Protein AF-A0A1F8RV73-F1 (afdb_monomer)

Mean predicted aligned error: 14.75 Å

Solvent-accessible surface area (backbone atoms only — not comparable to full-atom values): 8292 Å² total; per-residue (Å²): 131,61,46,60,64,42,66,73,45,58,48,52,57,49,52,52,54,54,36,69,78,40,73,83,36,44,81,44,40,36,40,30,32,76,89,71,52,70,41,50,43,74,47,79,74,45,77,50,97,65,34,35,31,32,34,26,39,74,42,77,49,71,64,79,48,72,44,78,49,76,44,49,37,79,44,49,72,45,78,46,81,45,74,39,53,66,65,76,47,53,75,92,72,63,82,78,71,76,76,72,88,76,86,85,84,78,87,77,88,84,91,82,89,80,91,79,84,90,85,79,91,82,78,90,80,82,91,133

Sequence (128 aa):
MFRADFYRTVLPDRVERACAARASRIPVVGFHLADGVTLDVCHIVHLADTWLAVATYRDSATCEEMDFAFMSYESVVRITLSLQDPKARRLGFNPAASRKSTDSFSAGDALVGHSLPGSNAGGEGKVD

Structure (mmCIF, N/CA/C/O backbone):
data_AF-A0A1F8RV73-F1
#
_entry.id   AF-A0A1F8RV73-F1
#
loop_
_atom_site.group_PDB
_atom_site.id
_atom_site.type_symbol
_atom_site.label_atom_id
_atom_site.label_alt_id
_atom_site.label_comp_id
_atom_site.label_asym_id
_atom_site.label_entity_id
_atom_site.label_seq_id
_atom_site.pdbx_PDB_ins_code
_atom_site.Cartn_x
_atom_site.Cartn_y
_atom_site.Cartn_z
_atom_site.occupancy
_atom_site.B_iso_or_equiv
_atom_site.auth_seq_id
_atom_site.auth_comp_id
_atom_site.auth_asym_id
_atom_site.auth_atom_id
_atom_site.pdbx_PDB_model_num
ATOM 1 N N . MET A 1 1 ? -14.363 -1.647 2.608 1.00 76.06 1 MET A N 1
ATOM 2 C CA . MET A 1 1 ? -13.418 -1.129 3.618 1.00 76.06 1 MET A CA 1
ATOM 3 C C . MET A 1 1 ? -12.213 -2.056 3.675 1.00 76.06 1 MET A C 1
ATOM 5 O O . MET A 1 1 ? -12.421 -3.266 3.651 1.00 76.06 1 MET A O 1
ATOM 9 N N . PHE A 1 2 ? -10.984 -1.534 3.681 1.00 89.25 2 PHE A N 1
ATOM 10 C CA . PHE A 1 2 ? -9.763 -2.350 3.648 1.00 89.25 2 PHE A CA 1
ATOM 11 C C . PHE A 1 2 ? -9.444 -2.896 5.045 1.00 89.25 2 PHE A C 1
ATOM 13 O O . PHE A 1 2 ? -8.761 -2.241 5.817 1.00 89.25 2 PHE A O 1
ATOM 20 N N . ARG A 1 3 ? -9.977 -4.069 5.401 1.00 92.75 3 ARG A N 1
ATOM 21 C CA . ARG A 1 3 ? -9.702 -4.740 6.690 1.00 92.75 3 ARG A CA 1
ATOM 22 C C . ARG A 1 3 ? -8.594 -5.788 6.548 1.00 92.75 3 ARG A C 1
ATOM 24 O O . ARG A 1 3 ? -8.170 -6.066 5.430 1.00 92.75 3 ARG A O 1
ATOM 31 N N . ALA A 1 4 ? -8.168 -6.400 7.655 1.00 92.19 4 ALA A N 1
ATOM 32 C CA . ALA A 1 4 ? -7.098 -7.406 7.696 1.00 92.19 4 ALA A CA 1
ATOM 33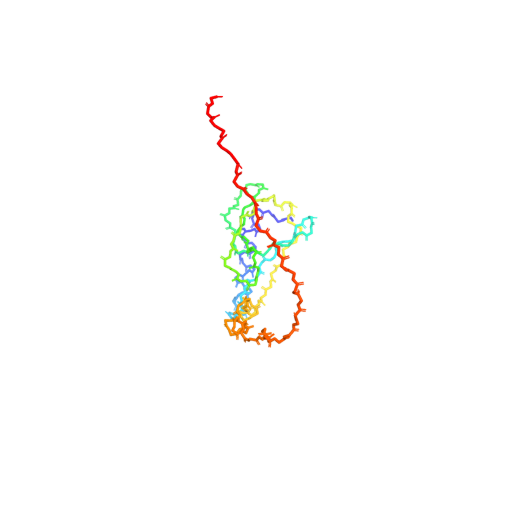 C C . ALA A 1 4 ? -7.172 -8.442 6.555 1.00 92.19 4 ALA A C 1
ATOM 35 O O . ALA A 1 4 ? -6.181 -8.657 5.861 1.00 92.19 4 ALA A O 1
ATOM 36 N N . ASP A 1 5 ? -8.350 -9.015 6.291 1.00 94.38 5 ASP A N 1
ATOM 37 C CA . ASP A 1 5 ? -8.523 -10.034 5.246 1.00 94.38 5 ASP A CA 1
ATOM 38 C C . ASP A 1 5 ? -8.204 -9.521 3.840 1.00 94.38 5 ASP A C 1
ATOM 40 O O . ASP A 1 5 ? -7.633 -10.254 3.034 1.00 94.38 5 ASP A O 1
ATOM 44 N N . PHE A 1 6 ? -8.501 -8.252 3.545 1.00 94.50 6 PHE A N 1
ATOM 45 C CA . PHE A 1 6 ? -8.135 -7.642 2.268 1.00 94.50 6 PHE A CA 1
ATOM 46 C C . PHE A 1 6 ? -6.614 -7.652 2.074 1.00 94.50 6 PHE A C 1
ATOM 48 O O . PHE A 1 6 ? -6.134 -8.008 1.001 1.00 94.50 6 PHE A O 1
ATOM 55 N N . TYR A 1 7 ? -5.857 -7.304 3.116 1.00 94.25 7 TYR A N 1
ATOM 56 C CA . TYR A 1 7 ? -4.394 -7.285 3.072 1.00 94.25 7 TYR A CA 1
ATOM 57 C C . TYR A 1 7 ? -3.773 -8.684 3.091 1.00 94.25 7 TYR A C 1
ATOM 59 O O . TYR A 1 7 ? -2.681 -8.859 2.561 1.00 94.25 7 TYR A O 1
ATOM 67 N N . ARG A 1 8 ? -4.457 -9.678 3.673 1.00 93.38 8 ARG A N 1
ATOM 68 C CA . ARG A 1 8 ? -3.998 -11.078 3.703 1.00 93.38 8 ARG A CA 1
ATOM 69 C C . ARG A 1 8 ? -4.271 -11.837 2.410 1.00 93.38 8 ARG A C 1
ATOM 71 O O . ARG A 1 8 ? -3.544 -12.774 2.113 1.00 93.38 8 ARG A O 1
ATOM 78 N N . THR A 1 9 ? -5.323 -11.472 1.682 1.00 93.56 9 THR A N 1
ATOM 79 C CA . THR A 1 9 ? -5.819 -12.273 0.550 1.00 93.56 9 THR A CA 1
ATOM 80 C C . THR A 1 9 ? -5.877 -11.452 -0.733 1.00 93.56 9 THR A C 1
ATOM 82 O O . THR A 1 9 ? -5.092 -11.644 -1.655 1.00 93.56 9 THR A O 1
ATOM 85 N N . VAL A 1 10 ? -6.763 -10.458 -0.780 1.00 95.06 10 VAL A N 1
ATOM 86 C CA . VAL A 1 10 ? -7.092 -9.732 -2.008 1.00 95.06 10 VAL A CA 1
ATOM 87 C C . VAL A 1 10 ? -5.902 -8.946 -2.557 1.00 95.06 10 VAL A C 1
ATOM 89 O O . VAL A 1 10 ? -5.670 -8.969 -3.767 1.00 95.06 10 VAL A O 1
ATOM 92 N N . LEU A 1 11 ? -5.171 -8.223 -1.705 1.00 92.62 11 LEU A N 1
ATOM 93 C CA . LEU A 1 11 ? -4.047 -7.397 -2.141 1.00 92.62 11 LEU A CA 1
ATOM 94 C C . LEU A 1 11 ? -2.870 -8.246 -2.659 1.00 92.62 11 LEU A C 1
ATOM 96 O O . LEU A 1 11 ? -2.472 -7.992 -3.799 1.00 92.62 11 LEU A O 1
ATOM 100 N N . PRO A 1 12 ? -2.359 -9.260 -1.927 1.00 92.81 12 PRO A N 1
ATOM 101 C CA . PRO A 1 12 ? -1.331 -10.169 -2.438 1.00 92.81 12 PRO A CA 1
ATOM 102 C C . PRO A 1 12 ? -1.715 -10.798 -3.779 1.00 92.81 12 PRO A C 1
ATOM 104 O O . PRO A 1 12 ? -0.993 -10.617 -4.757 1.00 92.81 12 PRO A O 1
ATOM 107 N N . ASP A 1 13 ? -2.916 -11.377 -3.888 1.00 94.00 13 ASP A N 1
ATOM 108 C CA . ASP A 1 13 ? -3.394 -11.988 -5.133 1.00 94.00 13 ASP A CA 1
ATOM 109 C C . ASP A 1 13 ? -3.411 -10.998 -6.311 1.00 94.00 13 ASP A C 1
ATOM 111 O O . ASP A 1 13 ? -3.220 -11.352 -7.479 1.00 94.00 13 ASP A O 1
ATOM 115 N N . ARG A 1 14 ? -3.751 -9.728 -6.054 1.00 92.75 14 ARG A N 1
ATOM 116 C CA . ARG A 1 14 ? -3.759 -8.681 -7.088 1.00 92.75 14 ARG A CA 1
ATOM 117 C C 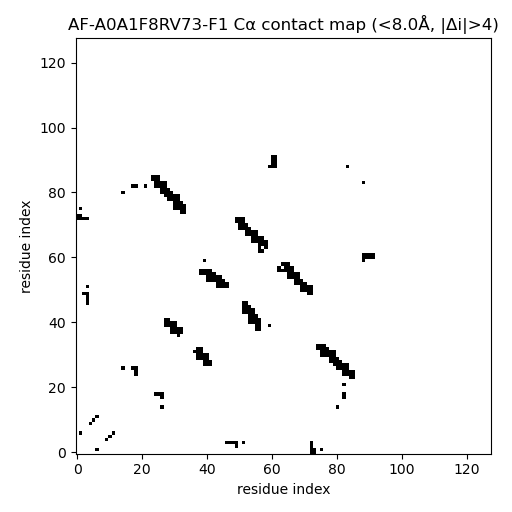. ARG A 1 14 ? -2.345 -8.290 -7.497 1.00 92.75 14 ARG A C 1
ATOM 119 O O . ARG A 1 14 ? -2.119 -8.138 -8.698 1.00 92.75 14 ARG A O 1
ATOM 126 N N . VAL A 1 15 ? -1.430 -8.151 -6.540 1.00 91.38 15 VAL A N 1
ATOM 127 C CA . VAL A 1 15 ? -0.014 -7.868 -6.803 1.00 91.38 15 VAL A CA 1
ATOM 128 C C . VAL A 1 15 ? 0.604 -9.005 -7.612 1.00 91.38 15 VAL A C 1
ATOM 130 O O . VAL A 1 15 ? 1.166 -8.748 -8.672 1.00 91.38 15 VAL A O 1
ATOM 133 N N . GLU A 1 16 ? 0.416 -10.256 -7.194 1.00 92.25 16 GLU A N 1
ATOM 134 C CA . GLU A 1 16 ? 0.944 -11.437 -7.883 1.00 92.25 16 GLU A CA 1
ATOM 135 C C . GLU A 1 16 ? 0.459 -11.526 -9.330 1.00 92.25 16 GLU A C 1
ATOM 137 O O . GLU A 1 16 ? 1.268 -11.642 -10.251 1.00 92.25 16 GLU A O 1
ATOM 142 N N . ARG A 1 17 ? -0.853 -11.379 -9.565 1.00 92.56 17 ARG A N 1
ATOM 143 C CA . ARG A 1 17 ? -1.407 -11.381 -10.929 1.00 92.56 17 ARG A CA 1
ATOM 144 C C . ARG A 1 17 ? -0.858 -10.241 -11.789 1.00 92.56 17 ARG A C 1
ATOM 146 O O . ARG A 1 17 ? -0.601 -10.446 -12.974 1.00 92.56 17 ARG A O 1
ATOM 153 N N . ALA A 1 18 ? -0.681 -9.049 -11.220 1.00 88.94 18 ALA A N 1
ATOM 154 C CA . ALA A 1 18 ? -0.128 -7.908 -11.947 1.00 88.94 18 ALA A CA 1
ATOM 155 C C . ALA A 1 18 ? 1.347 -8.132 -12.320 1.00 88.94 18 ALA A C 1
ATOM 157 O O . ALA A 1 18 ? 1.739 -7.866 -13.458 1.00 88.94 18 ALA A O 1
ATOM 158 N N . CYS A 1 19 ? 2.139 -8.672 -11.392 1.00 88.00 19 CYS A N 1
ATOM 159 C CA . CYS A 1 19 ? 3.535 -9.031 -11.622 1.00 88.00 19 CYS A CA 1
ATOM 160 C C . CYS A 1 19 ? 3.666 -10.148 -12.664 1.00 88.00 19 CYS A C 1
ATOM 162 O O . CYS A 1 19 ? 4.477 -10.030 -13.580 1.00 88.00 19 CYS A O 1
ATOM 164 N N . ALA A 1 20 ? 2.826 -11.185 -12.597 1.00 90.06 20 ALA A N 1
ATOM 165 C CA . ALA A 1 20 ? 2.820 -12.279 -13.567 1.00 90.06 20 ALA A CA 1
ATOM 166 C C . ALA A 1 20 ? 2.503 -11.794 -14.993 1.00 90.06 20 ALA A C 1
ATOM 168 O O . ALA A 1 20 ? 3.115 -12.250 -15.957 1.00 90.06 20 ALA A O 1
ATOM 169 N N . ALA A 1 21 ? 1.595 -10.824 -15.140 1.00 89.69 21 ALA A N 1
ATOM 170 C CA . ALA A 1 21 ? 1.242 -10.260 -16.442 1.00 89.69 21 ALA A CA 1
ATOM 171 C C . ALA A 1 21 ? 2.369 -9.420 -17.076 1.00 89.69 21 ALA A C 1
ATOM 173 O O . ALA A 1 21 ? 2.388 -9.237 -18.294 1.00 89.69 21 ALA A O 1
ATOM 174 N N . ARG A 1 22 ? 3.285 -8.860 -16.271 1.00 87.94 2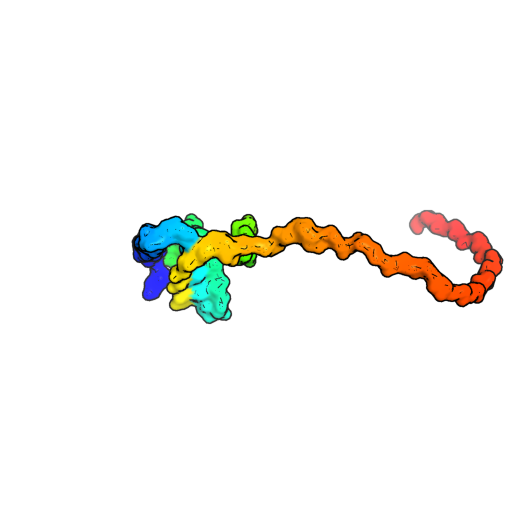2 ARG A N 1
ATOM 175 C CA . ARG A 1 22 ? 4.383 -7.991 -16.732 1.00 87.94 22 ARG A CA 1
ATOM 176 C C . ARG A 1 22 ? 5.635 -8.180 -15.872 1.00 87.94 22 ARG A C 1
ATOM 178 O O . ARG A 1 22 ? 6.042 -7.268 -15.156 1.00 87.94 22 ARG A O 1
ATOM 185 N N . ALA A 1 23 ? 6.277 -9.339 -16.009 1.00 83.19 23 ALA A N 1
ATOM 186 C CA . ALA A 1 23 ? 7.400 -9.769 -15.168 1.00 83.19 23 ALA A CA 1
ATOM 187 C C . ALA A 1 23 ? 8.619 -8.818 -15.139 1.00 83.19 23 ALA A C 1
ATOM 189 O O . ALA A 1 23 ? 9.423 -8.880 -14.217 1.00 83.19 23 ALA A O 1
ATOM 190 N N . SER A 1 24 ? 8.775 -7.930 -16.127 1.00 86.62 24 SER A N 1
ATOM 191 C CA . SER A 1 24 ? 9.873 -6.951 -16.185 1.00 86.62 24 SER A CA 1
ATOM 192 C C . SER A 1 24 ? 9.607 -5.645 -15.424 1.00 86.62 24 SER A C 1
ATOM 194 O O . SER A 1 24 ? 10.466 -4.761 -15.409 1.00 86.62 24 SER A O 1
ATOM 196 N N . ARG A 1 25 ? 8.420 -5.480 -14.828 1.00 85.62 25 ARG A N 1
ATOM 197 C CA . ARG A 1 25 ? 8.010 -4.270 -14.101 1.00 85.62 25 ARG A CA 1
ATOM 198 C C . ARG A 1 25 ? 7.974 -4.526 -12.599 1.00 85.62 25 ARG A C 1
ATOM 200 O O . ARG A 1 25 ? 7.668 -5.629 -12.162 1.00 85.62 25 ARG A O 1
ATOM 207 N N . ILE A 1 26 ? 8.231 -3.480 -11.817 1.00 85.56 26 ILE A N 1
ATOM 208 C CA . ILE A 1 26 ? 8.189 -3.547 -10.351 1.00 85.56 26 ILE A CA 1
ATOM 209 C C . ILE A 1 26 ? 6.839 -3.000 -9.872 1.00 85.56 26 ILE A C 1
ATOM 211 O O . ILE A 1 26 ? 6.467 -1.893 -10.286 1.00 85.56 26 ILE A O 1
ATOM 215 N N . PRO A 1 27 ? 6.106 -3.721 -9.008 1.00 87.9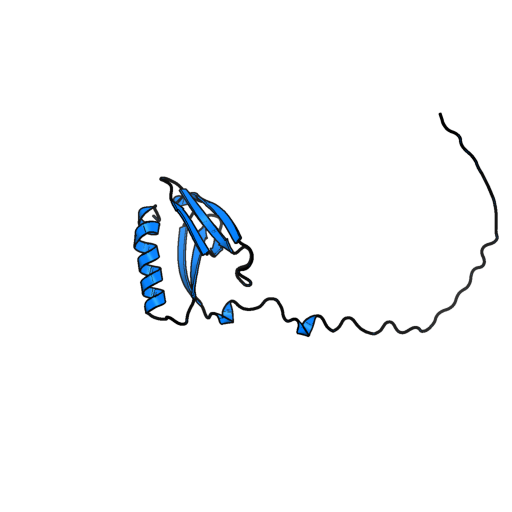4 27 PRO A N 1
ATOM 216 C CA . PRO A 1 27 ? 4.889 -3.201 -8.405 1.00 87.94 27 PRO A CA 1
ATOM 217 C C . PRO A 1 27 ? 5.200 -2.043 -7.447 1.00 87.94 27 PRO A C 1
ATOM 219 O O . PRO A 1 27 ? 6.194 -2.041 -6.722 1.00 87.94 27 PRO A O 1
ATOM 222 N N . VAL A 1 28 ? 4.339 -1.034 -7.457 1.00 90.12 28 VAL A N 1
ATOM 223 C CA . VAL A 1 28 ? 4.301 0.066 -6.489 1.00 90.12 28 VAL A CA 1
ATOM 224 C C . VAL A 1 28 ? 2.922 0.020 -5.860 1.00 90.12 28 VAL A C 1
ATOM 226 O O . VAL A 1 28 ? 1.919 0.105 -6.583 1.00 90.12 28 VAL A O 1
ATOM 229 N N . VAL A 1 29 ? 2.866 -0.107 -4.540 1.00 94.00 29 VAL A N 1
ATOM 230 C CA . VAL A 1 29 ? 1.608 -0.096 -3.799 1.00 94.00 29 VAL A CA 1
ATOM 231 C C . VAL A 1 29 ? 1.504 1.234 -3.066 1.00 94.00 29 VAL A C 1
ATOM 233 O O . VAL A 1 29 ? 2.227 1.485 -2.114 1.00 94.00 29 VAL A O 1
ATOM 236 N N . GLY A 1 30 ? 0.600 2.094 -3.523 1.00 95.12 30 GLY A N 1
ATOM 237 C CA . GLY A 1 30 ? 0.337 3.393 -2.908 1.00 95.12 30 GLY A CA 1
ATOM 238 C C . GLY A 1 30 ? -0.852 3.322 -1.960 1.00 95.12 30 GLY A C 1
ATOM 239 O O . GLY A 1 30 ? -1.948 2.954 -2.397 1.00 95.12 30 GLY A O 1
ATOM 240 N N . PHE A 1 31 ? -0.661 3.686 -0.693 1.00 95.88 31 PHE A N 1
ATOM 241 C CA . PHE A 1 31 ? -1.752 3.875 0.266 1.00 95.88 31 PHE A CA 1
ATOM 242 C C . PHE A 1 31 ? -2.079 5.355 0.362 1.00 95.88 31 PHE A C 1
ATOM 244 O O . PHE A 1 31 ? -1.227 6.156 0.721 1.00 95.88 31 PHE A O 1
ATOM 251 N N . HIS A 1 32 ? -3.317 5.705 0.039 1.00 96.19 32 HIS A N 1
ATOM 252 C CA . HIS A 1 32 ? -3.837 7.063 0.122 1.00 96.19 32 HIS A CA 1
ATOM 253 C C . HIS A 1 32 ? -4.595 7.178 1.433 1.00 96.19 32 HIS A C 1
ATOM 255 O O . HIS A 1 32 ? -5.526 6.400 1.678 1.00 96.19 32 HIS A O 1
ATOM 261 N N . LEU A 1 33 ? -4.178 8.118 2.267 1.00 94.94 33 LEU A N 1
ATOM 262 C CA . LEU A 1 33 ? -4.723 8.337 3.595 1.00 94.94 33 LEU A CA 1
ATOM 263 C C . LEU A 1 33 ? -5.776 9.451 3.591 1.00 94.94 33 LEU A C 1
ATOM 265 O O . LEU A 1 33 ? -5.843 10.270 2.673 1.00 94.94 33 LEU A O 1
ATOM 269 N N . ALA A 1 34 ? -6.625 9.470 4.619 1.00 92.19 34 ALA A N 1
ATOM 270 C CA . ALA A 1 34 ? -7.698 10.458 4.764 1.00 92.19 34 ALA A CA 1
ATOM 271 C C . ALA A 1 34 ? -7.196 11.911 4.889 1.00 92.19 34 ALA A C 1
ATOM 273 O O . ALA A 1 34 ? -7.927 12.839 4.554 1.00 92.19 34 ALA A O 1
ATOM 274 N N . ASP A 1 35 ? -5.957 12.107 5.343 1.00 91.56 35 ASP A N 1
ATOM 275 C CA . ASP A 1 35 ? -5.285 13.410 5.433 1.00 91.56 35 ASP A CA 1
ATOM 276 C C . ASP A 1 35 ? -4.682 13.882 4.093 1.00 91.56 35 ASP A C 1
ATOM 278 O O . ASP A 1 35 ? -4.117 14.971 4.013 1.00 91.56 35 ASP A O 1
ATOM 282 N N . GLY A 1 36 ? -4.815 13.080 3.030 1.00 92.06 36 GLY A N 1
ATOM 283 C CA . GLY A 1 36 ? -4.265 13.358 1.704 1.00 92.06 36 GLY A CA 1
ATOM 284 C C . GLY A 1 36 ? -2.830 12.864 1.497 1.00 92.06 36 GLY A C 1
ATOM 285 O O . GLY A 1 36 ? -2.324 12.956 0.376 1.00 92.06 36 GLY A O 1
ATOM 286 N N . VAL A 1 37 ? -2.176 12.303 2.518 1.00 92.81 37 VAL A N 1
ATOM 287 C CA . VAL A 1 37 ? -0.839 11.713 2.384 1.00 92.81 37 VAL A CA 1
ATOM 288 C C . VAL A 1 37 ? -0.913 10.435 1.551 1.00 92.81 37 VAL A C 1
ATOM 290 O O . VAL A 1 37 ? -1.839 9.631 1.676 1.00 92.81 37 VAL A O 1
ATOM 293 N N . THR A 1 38 ? 0.084 10.231 0.689 1.00 93.38 38 THR A N 1
ATOM 294 C CA . THR A 1 38 ? 0.278 8.966 -0.026 1.00 93.38 38 THR A CA 1
ATOM 295 C C . THR A 1 38 ? 1.562 8.299 0.439 1.00 93.38 38 THR A C 1
ATOM 297 O O . THR A 1 38 ? 2.628 8.905 0.388 1.00 93.38 38 THR A O 1
ATOM 300 N N . LEU A 1 39 ? 1.459 7.040 0.852 1.00 92.12 39 LEU A N 1
ATOM 301 C CA . LEU A 1 39 ? 2.589 6.217 1.265 1.00 92.12 39 LEU A CA 1
ATOM 302 C C . LEU A 1 39 ? 2.948 5.226 0.156 1.00 92.12 39 LEU A C 1
ATOM 304 O O . LEU A 1 39 ? 2.086 4.454 -0.270 1.00 92.12 39 LEU A O 1
ATOM 308 N N . ASP A 1 40 ? 4.208 5.224 -0.288 1.00 91.56 40 ASP A N 1
ATOM 309 C CA . ASP A 1 40 ? 4.755 4.147 -1.126 1.00 91.56 40 ASP A CA 1
ATOM 310 C C . ASP A 1 40 ? 5.139 2.969 -0.224 1.00 91.56 40 ASP A C 1
ATOM 312 O O . ASP A 1 40 ? 6.144 3.005 0.494 1.00 91.56 40 ASP A O 1
ATOM 316 N N . VAL A 1 41 ? 4.280 1.951 -0.210 1.00 92.44 41 VAL A N 1
ATOM 317 C CA . VAL A 1 41 ? 4.389 0.784 0.662 1.00 92.44 41 VAL A CA 1
ATOM 318 C C . VAL A 1 41 ? 5.322 -0.244 0.038 1.00 92.44 41 VAL A C 1
ATOM 320 O O . VAL A 1 41 ? 5.060 -0.784 -1.038 1.00 92.44 41 VAL A O 1
ATOM 323 N N . CYS A 1 42 ? 6.381 -0.574 0.773 1.00 88.81 42 CYS A N 1
ATOM 324 C CA . CYS A 1 42 ? 7.303 -1.649 0.434 1.00 88.81 42 CYS A CA 1
ATOM 325 C C . CYS A 1 42 ? 6.692 -3.012 0.779 1.00 88.81 42 CYS A C 1
ATOM 327 O O . CYS A 1 42 ? 6.531 -3.874 -0.083 1.00 88.81 42 CYS A O 1
ATOM 329 N N . HIS A 1 43 ? 6.328 -3.203 2.048 1.00 91.38 43 HIS A N 1
ATOM 330 C CA . HIS A 1 43 ? 5.684 -4.420 2.527 1.00 91.38 43 HIS A CA 1
ATOM 331 C C . HIS A 1 43 ? 4.883 -4.154 3.802 1.00 91.38 43 HIS A C 1
ATOM 333 O O . HIS A 1 43 ? 5.102 -3.178 4.524 1.00 91.38 43 HIS A O 1
ATOM 339 N N . ILE A 1 44 ? 3.943 -5.054 4.077 1.00 94.56 44 ILE A N 1
ATOM 340 C CA . ILE A 1 44 ? 3.183 -5.063 5.323 1.00 94.56 44 ILE A CA 1
ATOM 341 C C . ILE A 1 44 ? 4.005 -5.815 6.363 1.00 94.56 44 ILE A C 1
ATOM 343 O O . ILE A 1 44 ? 4.375 -6.967 6.154 1.00 94.56 44 ILE A O 1
ATOM 347 N N . VAL A 1 45 ? 4.285 -5.149 7.477 1.00 96.19 45 VAL A N 1
ATOM 348 C CA . VAL A 1 45 ? 5.101 -5.677 8.575 1.00 96.19 45 VAL A CA 1
ATOM 349 C C . VAL A 1 45 ? 4.223 -6.428 9.566 1.00 96.19 45 VAL A C 1
ATOM 351 O O . VAL A 1 45 ? 4.608 -7.473 10.084 1.00 96.19 45 VAL A O 1
ATOM 354 N N . HIS A 1 46 ? 3.024 -5.901 9.833 1.00 96.12 46 HIS A N 1
ATOM 355 C CA . HIS A 1 46 ? 2.103 -6.492 10.794 1.00 96.12 46 HIS A CA 1
ATOM 356 C C . HIS A 1 46 ? 0.639 -6.169 10.474 1.00 96.12 46 HIS A C 1
ATOM 358 O O . HIS A 1 46 ? 0.328 -5.077 10.001 1.00 96.12 46 HIS A O 1
ATOM 364 N N . LEU A 1 47 ? -0.255 -7.112 10.788 1.00 96.69 47 LEU A N 1
ATOM 365 C CA . LEU A 1 47 ? -1.710 -6.970 10.687 1.00 96.69 47 LEU A CA 1
ATOM 366 C C . LEU A 1 47 ? -2.354 -7.374 12.014 1.00 96.69 47 LEU A C 1
ATOM 368 O O . LEU A 1 47 ? -2.484 -8.569 12.292 1.00 96.69 47 LEU A O 1
ATOM 372 N N . ALA A 1 48 ? -2.781 -6.382 12.789 1.00 96.00 48 ALA A N 1
ATOM 373 C CA . ALA A 1 48 ? -3.554 -6.567 14.012 1.00 96.00 48 ALA A CA 1
ATOM 374 C C . ALA A 1 48 ? -5.065 -6.481 13.727 1.00 96.00 48 ALA A C 1
ATOM 376 O O . ALA A 1 48 ? -5.489 -6.301 12.583 1.00 96.00 48 ALA A O 1
ATOM 377 N N . ASP A 1 49 ? -5.895 -6.584 14.764 1.00 94.81 49 ASP A N 1
ATOM 378 C CA . ASP A 1 49 ? -7.357 -6.627 14.609 1.00 94.81 49 ASP A CA 1
ATOM 379 C C . ASP A 1 49 ? -7.952 -5.313 14.075 1.00 94.81 49 ASP A C 1
ATOM 381 O O . ASP A 1 49 ? -8.920 -5.322 13.309 1.00 94.81 49 ASP A O 1
ATOM 385 N N . THR A 1 50 ? -7.364 -4.173 14.445 1.00 95.44 50 THR A N 1
ATOM 386 C CA . THR A 1 50 ? -7.881 -2.829 14.118 1.00 95.44 50 THR A CA 1
ATOM 387 C C . THR A 1 50 ? -6.878 -1.928 13.396 1.00 95.44 50 THR A C 1
ATOM 389 O O . THR A 1 50 ? -7.251 -0.862 12.899 1.00 95.44 50 THR A O 1
ATOM 392 N N . TRP A 1 51 ? -5.617 -2.348 13.305 1.00 96.62 51 TRP A N 1
ATOM 393 C CA . TRP A 1 51 ? -4.523 -1.551 12.759 1.00 96.62 51 TRP A CA 1
ATOM 394 C C . TRP A 1 51 ? -3.515 -2.419 12.004 1.00 96.62 51 TRP A C 1
ATOM 396 O O . TRP A 1 51 ? -3.497 -3.645 12.131 1.00 96.62 51 TRP A O 1
ATOM 406 N N . LEU A 1 52 ? -2.661 -1.765 11.226 1.00 97.62 52 LEU A N 1
ATOM 407 C CA . LEU A 1 52 ? -1.548 -2.387 10.524 1.00 97.62 52 LEU A CA 1
ATOM 408 C C . LEU A 1 52 ? -0.263 -1.567 10.658 1.00 97.62 52 LEU A C 1
ATOM 410 O O . LEU A 1 52 ? -0.309 -0.352 10.861 1.00 97.62 52 LEU A O 1
ATOM 414 N N . ALA A 1 53 ? 0.872 -2.246 10.511 1.00 97.56 53 ALA A N 1
ATOM 415 C CA . ALA A 1 53 ? 2.170 -1.617 10.311 1.00 97.56 53 ALA A CA 1
ATOM 416 C C . ALA A 1 53 ? 2.672 -1.900 8.898 1.00 97.56 53 ALA A C 1
ATOM 418 O O . ALA A 1 53 ? 2.635 -3.044 8.432 1.00 97.56 53 ALA A O 1
ATOM 419 N N . VAL A 1 54 ? 3.186 -0.868 8.240 1.00 96.31 54 VAL A N 1
ATOM 420 C CA . VAL A 1 54 ? 3.797 -0.959 6.913 1.00 96.31 54 VAL A CA 1
ATOM 421 C C . VAL A 1 54 ? 5.182 -0.338 6.920 1.00 96.31 54 VAL A C 1
ATOM 423 O O . VAL A 1 54 ? 5.414 0.662 7.596 1.00 96.31 54 VAL A O 1
ATOM 426 N N . ALA A 1 55 ? 6.089 -0.927 6.148 1.00 94.56 55 ALA A N 1
ATOM 427 C CA . ALA A 1 55 ? 7.342 -0.290 5.787 1.00 94.56 55 ALA A CA 1
ATOM 428 C C . ALA A 1 55 ? 7.106 0.565 4.539 1.00 94.56 55 ALA A C 1
ATOM 430 O O . ALA A 1 55 ? 6.555 0.081 3.544 1.00 94.56 55 ALA A O 1
ATOM 431 N N . THR A 1 56 ? 7.521 1.824 4.588 1.00 93.44 56 THR A N 1
ATOM 432 C CA . THR A 1 56 ? 7.351 2.800 3.509 1.00 93.44 56 THR A CA 1
ATOM 433 C C . THR A 1 56 ? 8.693 3.371 3.107 1.00 93.44 56 THR A C 1
ATOM 435 O O . THR A 1 56 ? 9.540 3.598 3.968 1.00 93.44 56 THR A O 1
ATOM 438 N N . TYR A 1 57 ? 8.887 3.653 1.824 1.00 85.00 57 TYR A N 1
ATOM 439 C CA . TYR A 1 57 ? 10.084 4.368 1.391 1.00 85.00 57 TYR A CA 1
ATOM 440 C C . TYR A 1 57 ? 10.004 5.834 1.814 1.00 85.00 57 TYR A C 1
ATOM 442 O O . TYR A 1 57 ? 9.028 6.511 1.487 1.00 85.00 57 TYR A O 1
ATOM 450 N N . ARG A 1 58 ? 11.034 6.328 2.512 1.00 81.50 58 ARG A N 1
ATOM 451 C CA . ARG A 1 58 ? 11.156 7.758 2.841 1.00 81.50 58 ARG A CA 1
ATOM 452 C C . ARG A 1 58 ? 11.351 8.582 1.573 1.00 81.50 58 ARG A C 1
ATOM 454 O O . ARG A 1 58 ? 10.726 9.622 1.394 1.00 81.50 58 ARG A O 1
ATOM 461 N N . ASP A 1 59 ? 12.189 8.067 0.680 1.00 80.06 59 ASP A N 1
ATOM 462 C CA . ASP A 1 59 ? 12.378 8.588 -0.663 1.00 80.06 59 ASP A CA 1
ATOM 463 C C . ASP A 1 59 ? 12.040 7.506 -1.695 1.00 80.06 59 ASP A C 1
ATOM 465 O O . ASP A 1 59 ? 12.763 6.526 -1.893 1.00 80.06 59 ASP A O 1
ATOM 469 N N . SER A 1 60 ? 10.911 7.711 -2.373 1.00 70.25 60 SER A N 1
ATOM 470 C CA . SER A 1 60 ? 10.410 6.829 -3.433 1.00 70.25 60 SER A CA 1
ATOM 471 C C . SER A 1 60 ? 11.335 6.722 -4.656 1.00 70.25 60 SER A C 1
ATOM 473 O O . SER A 1 60 ? 11.183 5.789 -5.447 1.00 70.25 60 SER A O 1
ATOM 475 N N . ALA A 1 61 ? 12.281 7.654 -4.831 1.00 70.31 61 ALA A N 1
ATOM 476 C CA . ALA A 1 61 ? 13.203 7.670 -5.963 1.00 70.31 61 ALA A CA 1
ATOM 477 C C . ALA A 1 61 ? 14.477 6.853 -5.718 1.00 70.31 61 ALA A C 1
ATOM 479 O O . ALA A 1 61 ? 15.055 6.338 -6.674 1.00 70.31 61 ALA A O 1
ATOM 480 N N . THR A 1 62 ? 14.936 6.753 -4.470 1.00 71.00 62 THR A N 1
ATOM 481 C CA . THR A 1 62 ? 16.162 6.020 -4.111 1.00 71.00 62 THR A CA 1
ATOM 482 C C . THR A 1 62 ? 15.861 4.648 -3.524 1.00 71.00 62 THR A C 1
ATOM 484 O O . THR A 1 62 ? 16.619 3.709 -3.754 1.00 71.00 62 THR A O 1
ATOM 487 N N . CYS A 1 63 ? 14.731 4.497 -2.827 1.00 72.12 63 CYS A N 1
ATOM 488 C CA . CYS A 1 63 ? 14.334 3.264 -2.146 1.00 72.12 63 CYS A CA 1
ATOM 489 C C . CYS A 1 63 ? 15.355 2.756 -1.104 1.00 72.12 63 CYS A C 1
ATOM 491 O O . CYS A 1 63 ? 15.309 1.583 -0.728 1.00 72.12 63 CYS A O 1
ATOM 493 N N . GLU A 1 64 ? 16.275 3.607 -0.646 1.00 76.75 64 GLU A N 1
ATOM 494 C CA . GLU A 1 64 ? 17.356 3.218 0.272 1.00 76.75 64 GLU A CA 1
ATOM 495 C C . GLU A 1 64 ? 16.921 3.306 1.736 1.00 76.75 64 GLU A C 1
ATOM 497 O O . GLU A 1 64 ? 17.247 2.435 2.541 1.00 76.75 64 GLU A O 1
ATOM 502 N N . GLU A 1 65 ? 16.134 4.328 2.072 1.00 82.44 65 GLU A N 1
ATOM 503 C CA . GLU A 1 65 ? 15.672 4.573 3.434 1.00 82.44 65 GLU A CA 1
ATOM 504 C C . GLU A 1 65 ? 14.200 4.190 3.595 1.00 82.44 65 GLU A C 1
ATOM 506 O O . GLU A 1 65 ? 13.342 4.555 2.782 1.00 82.44 65 GLU A O 1
ATOM 511 N N . MET A 1 66 ? 13.911 3.458 4.672 1.00 90.19 66 MET A N 1
ATOM 512 C CA . MET A 1 66 ? 12.563 3.034 5.032 1.00 90.19 66 MET A CA 1
ATOM 513 C C . MET A 1 66 ? 12.156 3.611 6.383 1.00 90.19 66 MET A C 1
ATOM 515 O O . MET A 1 66 ? 12.943 3.618 7.328 1.00 90.19 66 MET A O 1
ATOM 519 N N . ASP A 1 67 ? 10.895 4.013 6.467 1.00 93.19 67 ASP A N 1
ATOM 520 C CA . ASP A 1 67 ? 10.204 4.343 7.705 1.00 93.19 67 ASP A CA 1
ATOM 521 C C . ASP A 1 67 ? 9.099 3.317 7.974 1.00 93.19 67 ASP A C 1
ATOM 523 O O . ASP A 1 67 ? 8.644 2.608 7.071 1.00 93.19 67 ASP A O 1
ATOM 527 N N . PHE A 1 68 ? 8.656 3.236 9.227 1.00 94.94 68 PHE A N 1
ATOM 528 C CA . PHE A 1 68 ? 7.511 2.419 9.615 1.00 94.94 68 PHE A CA 1
ATOM 529 C C . PHE A 1 68 ? 6.315 3.311 9.914 1.00 94.94 68 PHE A C 1
ATOM 531 O O . PHE A 1 68 ? 6.393 4.204 10.758 1.00 94.94 68 PHE A O 1
ATOM 538 N N . ALA A 1 69 ? 5.192 3.028 9.264 1.00 95.25 69 ALA A N 1
ATOM 539 C CA . ALA A 1 69 ? 3.932 3.696 9.531 1.00 95.25 69 ALA A CA 1
ATOM 540 C C . ALA A 1 69 ? 2.955 2.727 10.203 1.00 95.25 69 ALA A C 1
ATOM 542 O O . ALA A 1 69 ? 2.715 1.622 9.710 1.00 95.25 69 ALA A O 1
ATOM 543 N N . PHE A 1 70 ? 2.379 3.165 11.322 1.00 97.19 70 PHE A N 1
ATOM 544 C CA . PHE A 1 70 ? 1.377 2.439 12.098 1.00 97.19 70 PHE A CA 1
ATOM 545 C C . PHE A 1 70 ? 0.055 3.178 11.960 1.00 97.19 70 PHE A C 1
ATOM 547 O O . PHE A 1 70 ? -0.022 4.365 12.273 1.00 97.19 70 PHE A O 1
ATOM 554 N N . MET A 1 71 ? -0.978 2.507 11.466 1.00 95.69 71 MET A N 1
ATOM 555 C CA . MET A 1 71 ? -2.233 3.180 11.144 1.00 95.69 71 MET A CA 1
ATOM 556 C C . MET A 1 71 ? -3.437 2.263 11.305 1.00 95.69 71 MET A C 1
ATOM 558 O O . MET A 1 71 ? -3.324 1.040 11.205 1.00 95.69 71 MET A O 1
ATOM 562 N N . SER A 1 72 ? -4.603 2.860 11.549 1.00 96.56 72 SER A N 1
ATOM 563 C CA . SER A 1 72 ? -5.857 2.116 11.534 1.00 96.56 72 SER A CA 1
ATOM 564 C C . SER A 1 72 ? -6.191 1.673 10.111 1.00 96.56 72 SER A C 1
ATOM 566 O O . SER A 1 72 ? -5.793 2.292 9.127 1.00 96.56 72 SER A O 1
ATOM 568 N N . TYR A 1 73 ? -6.982 0.614 9.982 1.00 96.00 73 TYR A N 1
ATOM 569 C CA . TYR A 1 73 ? -7.515 0.223 8.675 1.00 96.00 73 TYR A CA 1
ATOM 570 C C . TYR A 1 73 ? -8.375 1.313 8.027 1.00 96.00 73 TYR A C 1
ATOM 572 O O . TYR A 1 73 ? -8.455 1.407 6.804 1.00 96.00 73 TYR A O 1
ATOM 580 N N . GLU A 1 74 ? -9.033 2.120 8.855 1.00 95.12 74 GLU A N 1
ATOM 581 C CA . GLU A 1 74 ? -9.992 3.134 8.423 1.00 95.12 74 GLU A CA 1
ATOM 582 C C . GLU A 1 74 ? -9.312 4.387 7.863 1.00 95.12 74 GLU A C 1
ATOM 584 O O . GLU A 1 74 ? -9.930 5.110 7.086 1.00 95.12 74 GLU A O 1
ATOM 589 N N . SER A 1 75 ? -8.045 4.638 8.218 1.00 95.44 75 SER A N 1
ATOM 590 C CA . SER A 1 75 ? -7.303 5.792 7.702 1.00 95.44 75 SER A CA 1
ATOM 591 C C . SER A 1 75 ? -6.933 5.642 6.226 1.00 95.44 75 SER A C 1
ATOM 593 O O . SER A 1 75 ? -6.712 6.651 5.558 1.00 95.44 75 SER A O 1
ATOM 595 N N . VAL A 1 76 ? -6.887 4.410 5.702 1.00 96.31 76 VAL A N 1
ATOM 596 C CA . VAL A 1 76 ? -6.605 4.129 4.291 1.00 96.31 76 VAL A CA 1
ATOM 597 C C . VAL A 1 76 ? -7.889 4.273 3.478 1.00 96.31 76 VAL A C 1
ATOM 599 O O . VAL A 1 76 ? -8.768 3.409 3.499 1.00 96.31 76 VAL A O 1
ATOM 602 N N . VAL A 1 77 ? -7.985 5.353 2.706 1.00 96.62 77 VAL A N 1
ATOM 603 C CA . VAL A 1 77 ? -9.173 5.658 1.893 1.00 96.62 77 VAL A CA 1
ATOM 604 C C . VAL A 1 77 ? -9.097 5.058 0.493 1.00 96.62 77 VAL A C 1
ATOM 606 O O . VAL A 1 77 ? -10.124 4.759 -0.118 1.00 96.62 77 VAL A O 1
ATOM 609 N N . ARG A 1 78 ? -7.886 4.838 -0.032 1.00 96.25 78 ARG A N 1
ATOM 610 C CA . ARG A 1 78 ? -7.670 4.242 -1.355 1.00 96.25 78 ARG A CA 1
ATOM 611 C C . ARG A 1 78 ? -6.333 3.512 -1.415 1.00 96.25 78 ARG A C 1
ATOM 613 O O . ARG A 1 78 ? -5.343 3.958 -0.852 1.00 96.25 78 ARG A O 1
ATOM 620 N N . ILE A 1 79 ? -6.301 2.415 -2.168 1.00 95.69 79 ILE A N 1
ATOM 621 C CA . ILE A 1 79 ? -5.076 1.679 -2.484 1.00 95.69 79 ILE A CA 1
ATOM 622 C C . ILE A 1 79 ? -4.908 1.656 -4.000 1.00 95.69 79 ILE A C 1
ATOM 624 O O . ILE A 1 79 ? -5.846 1.339 -4.735 1.00 95.69 79 ILE A O 1
ATOM 628 N N . THR A 1 80 ? -3.719 2.007 -4.476 1.00 95.69 80 THR A N 1
ATOM 629 C CA . THR A 1 80 ? -3.355 1.953 -5.895 1.00 95.69 80 THR A CA 1
ATOM 630 C C . THR A 1 80 ? -2.218 0.977 -6.111 1.00 95.69 80 THR A C 1
ATOM 632 O O . THR A 1 80 ? -1.231 1.016 -5.388 1.00 95.69 80 THR A O 1
ATOM 635 N N . LEU A 1 81 ? -2.332 0.152 -7.147 1.00 93.06 81 LEU A N 1
ATOM 636 C CA . LEU A 1 81 ? -1.250 -0.691 -7.638 1.00 93.06 81 LEU A CA 1
ATOM 637 C C . LEU A 1 81 ? -0.828 -0.167 -9.008 1.00 93.06 81 LEU A C 1
ATOM 639 O O . LEU A 1 81 ? -1.647 -0.119 -9.927 1.00 93.06 81 LEU A O 1
ATOM 643 N N . SER A 1 82 ? 0.434 0.224 -9.144 1.00 90.94 82 SER A N 1
ATOM 644 C CA . SER A 1 82 ? 1.020 0.594 -10.433 1.00 90.94 82 SER A CA 1
ATOM 645 C C . SER A 1 82 ? 2.236 -0.274 -10.732 1.00 90.94 82 SER A C 1
ATOM 647 O O . SER A 1 82 ? 2.891 -0.778 -9.825 1.00 90.94 82 SER A O 1
ATOM 649 N N . LEU A 1 83 ? 2.511 -0.492 -12.014 1.00 88.88 83 LEU A N 1
ATOM 650 C CA . LEU A 1 83 ? 3.666 -1.257 -12.474 1.00 88.88 83 LEU A CA 1
ATOM 651 C C . LEU A 1 83 ? 4.642 -0.283 -13.117 1.00 88.88 83 LEU A C 1
ATOM 653 O O . LEU A 1 83 ? 4.342 0.282 -14.169 1.00 88.88 83 LEU A O 1
ATOM 657 N N . GLN A 1 84 ? 5.794 -0.085 -12.488 1.00 85.69 84 GLN A N 1
ATOM 658 C CA . GLN A 1 84 ? 6.785 0.882 -12.946 1.00 85.69 84 GLN A CA 1
ATOM 659 C C . GLN A 1 84 ? 7.986 0.216 -13.608 1.00 85.69 84 GLN A C 1
ATOM 661 O O . GLN A 1 84 ? 8.282 -0.963 -13.398 1.00 85.69 84 GLN A O 1
ATOM 666 N N . ASP A 1 85 ? 8.660 0.980 -14.471 1.00 81.38 85 ASP A N 1
ATOM 667 C CA . ASP A 1 85 ? 9.965 0.588 -14.992 1.00 81.38 85 ASP A CA 1
ATOM 668 C C . ASP A 1 85 ? 10.984 0.538 -13.849 1.00 81.38 85 ASP A C 1
ATOM 670 O O . ASP A 1 85 ? 11.085 1.524 -13.115 1.00 81.38 85 ASP A O 1
ATOM 674 N N . PRO A 1 86 ? 11.791 -0.529 -13.722 1.00 72.19 86 PRO A N 1
ATOM 675 C CA . PRO A 1 86 ? 12.938 -0.519 -12.819 1.00 72.19 86 PRO A CA 1
ATOM 676 C C . PRO A 1 86 ? 13.853 0.698 -13.026 1.00 72.19 86 PRO A C 1
ATOM 678 O O . PRO A 1 86 ? 14.447 1.195 -12.074 1.00 72.19 86 PRO A O 1
ATOM 681 N N . LYS A 1 87 ? 13.956 1.204 -14.265 1.00 68.00 87 LYS A N 1
ATOM 682 C CA . LYS A 1 87 ? 14.765 2.382 -14.605 1.00 68.00 87 LYS A CA 1
ATOM 683 C C . LYS A 1 87 ? 14.080 3.709 -14.291 1.00 68.00 87 LYS A C 1
ATOM 685 O O . LYS A 1 87 ? 14.775 4.705 -14.177 1.00 68.00 87 LYS A O 1
ATOM 690 N N . ALA A 1 88 ? 12.755 3.738 -14.143 1.00 65.25 88 ALA A N 1
ATOM 691 C CA . ALA A 1 88 ? 12.040 4.940 -13.710 1.00 65.25 88 ALA A CA 1
ATOM 692 C C . ALA A 1 88 ? 12.259 5.222 -12.212 1.00 65.25 88 ALA A C 1
ATOM 694 O O . ALA A 1 88 ? 12.106 6.356 -11.779 1.00 65.25 88 ALA A O 1
ATOM 695 N N . ARG A 1 89 ? 12.666 4.198 -11.446 1.00 59.31 89 ARG A N 1
ATOM 696 C CA . ARG A 1 89 ? 12.995 4.253 -10.011 1.00 59.31 89 ARG A CA 1
ATOM 697 C C . ARG A 1 89 ? 14.504 4.434 -9.731 1.00 59.31 89 ARG A C 1
ATOM 699 O O . ARG A 1 89 ? 14.965 4.163 -8.637 1.00 59.31 89 ARG A O 1
ATOM 706 N N . ARG A 1 90 ? 15.304 4.827 -10.729 1.00 49.53 90 ARG A N 1
ATOM 707 C CA . ARG A 1 90 ? 16.762 5.085 -10.666 1.00 49.53 90 ARG A CA 1
ATOM 708 C C . ARG A 1 90 ? 16.995 6.431 -11.383 1.00 49.53 90 ARG A C 1
ATOM 710 O O . ARG A 1 90 ? 16.540 6.558 -12.507 1.00 49.53 90 ARG A O 1
ATOM 717 N N . LEU A 1 91 ? 17.670 7.482 -10.907 1.00 45.66 91 LEU A N 1
ATOM 718 C CA . LEU A 1 91 ? 18.709 7.667 -9.893 1.00 45.66 91 LEU A CA 1
ATOM 719 C C . LEU A 1 91 ? 18.775 9.156 -9.502 1.00 45.66 91 LEU A C 1
ATOM 721 O O . LEU A 1 91 ? 18.900 10.015 -10.375 1.00 45.66 91 LEU A O 1
ATOM 725 N N . GLY A 1 92 ? 18.820 9.437 -8.202 1.00 41.41 92 GLY A N 1
ATOM 726 C CA . GLY A 1 92 ? 19.190 10.733 -7.636 1.00 41.41 92 GLY A CA 1
ATOM 727 C C . GLY A 1 92 ? 20.685 10.878 -7.336 1.00 41.41 92 GLY A C 1
ATOM 728 O O . GLY A 1 92 ? 21.011 11.587 -6.407 1.00 41.41 92 GLY A O 1
ATOM 729 N N . PHE A 1 93 ? 21.604 10.228 -8.062 1.00 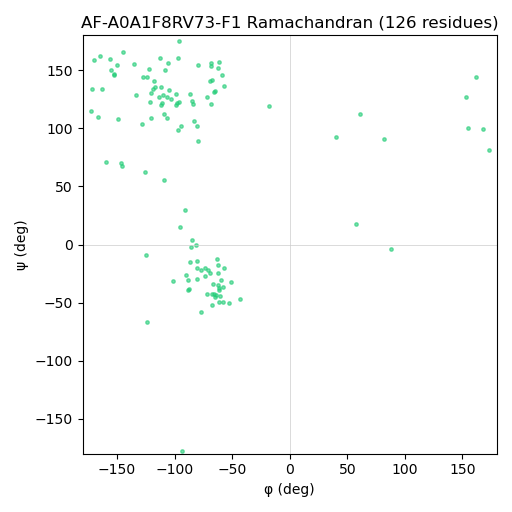43.69 93 PHE A N 1
ATOM 730 C CA . PHE A 1 93 ? 23.043 10.532 -7.980 1.00 43.69 93 PHE A CA 1
ATOM 731 C C . PHE A 1 93 ? 23.730 10.273 -9.326 1.00 43.69 93 PHE A C 1
ATOM 733 O O . PHE A 1 93 ? 23.944 9.131 -9.729 1.00 43.69 93 PHE A O 1
ATOM 740 N N . ASN A 1 94 ? 24.107 11.349 -10.023 1.00 42.03 94 ASN A N 1
ATOM 741 C CA . ASN A 1 94 ? 25.092 11.296 -11.099 1.00 42.03 94 ASN A CA 1
ATOM 742 C C . ASN A 1 94 ? 26.472 11.650 -10.508 1.00 42.03 94 ASN A C 1
ATOM 744 O O . ASN A 1 94 ? 26.743 12.837 -10.303 1.00 42.03 94 ASN A O 1
ATOM 748 N N . PRO A 1 95 ? 27.373 10.684 -10.242 1.00 49.12 95 PRO A N 1
ATOM 749 C CA . PRO A 1 95 ? 28.711 10.981 -9.722 1.00 49.12 95 PRO A CA 1
ATOM 750 C C . PRO A 1 95 ? 29.568 11.821 -10.689 1.00 49.12 95 PRO A C 1
ATOM 752 O O . PRO A 1 95 ? 30.589 12.370 -10.276 1.00 49.12 95 PRO A O 1
ATOM 755 N N . ALA A 1 96 ? 29.154 11.987 -11.953 1.00 47.69 96 ALA A N 1
ATOM 756 C CA . ALA A 1 96 ? 29.823 12.872 -12.906 1.00 47.69 96 ALA A CA 1
ATOM 757 C C . ALA A 1 96 ? 29.442 14.361 -12.755 1.00 47.69 96 ALA A C 1
ATOM 759 O O . ALA A 1 96 ? 30.146 15.213 -13.292 1.00 47.69 96 ALA A O 1
ATOM 760 N N . ALA A 1 97 ? 28.378 14.704 -12.016 1.00 48.28 97 ALA A N 1
ATOM 761 C CA . ALA A 1 97 ? 27.967 16.099 -11.803 1.00 48.28 97 ALA A CA 1
ATOM 762 C C . ALA A 1 97 ? 28.683 16.780 -10.618 1.00 48.28 97 ALA A C 1
ATOM 764 O O . ALA A 1 97 ? 28.701 18.003 -10.538 1.00 48.28 97 ALA A O 1
ATOM 765 N N . SER A 1 98 ? 29.330 16.008 -9.735 1.00 44.34 98 SER A N 1
ATOM 766 C CA . SER A 1 98 ? 30.059 16.533 -8.564 1.00 44.34 98 SER A CA 1
ATOM 767 C C . SER A 1 98 ? 31.508 16.961 -8.872 1.00 44.34 98 SER A C 1
ATOM 769 O O . SER A 1 98 ? 32.256 17.365 -7.989 1.00 44.34 98 SER A O 1
ATOM 771 N N . ARG A 1 99 ? 31.940 16.906 -10.142 1.00 46.12 99 ARG A N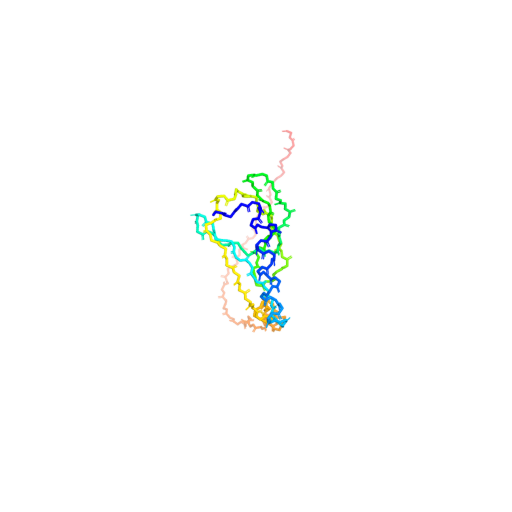 1
ATOM 772 C CA . ARG A 1 99 ? 33.263 17.390 -10.586 1.00 46.12 99 ARG A CA 1
ATOM 773 C C . ARG A 1 99 ? 33.164 18.665 -11.425 1.00 46.12 99 ARG A C 1
ATOM 775 O O . ARG A 1 99 ? 33.651 18.699 -12.547 1.00 46.12 99 ARG A O 1
ATOM 782 N N . LYS A 1 100 ? 32.535 19.711 -10.891 1.00 44.72 100 LYS A N 1
ATOM 783 C CA . LYS A 1 100 ? 32.784 21.106 -11.303 1.00 44.72 100 LYS A CA 1
ATOM 784 C C . LYS A 1 100 ? 32.642 22.038 -10.094 1.00 44.72 100 LYS A C 1
ATOM 786 O O . LYS A 1 100 ? 31.723 22.842 -10.020 1.00 44.72 100 LYS A O 1
ATOM 791 N N . SER A 1 101 ? 33.564 21.922 -9.142 1.00 50.50 101 SER A N 1
ATOM 792 C CA . SER A 1 101 ? 33.859 22.980 -8.163 1.00 50.50 101 SER A CA 1
ATOM 793 C C . SER A 1 101 ? 35.360 23.290 -8.201 1.00 50.50 101 SER A C 1
ATOM 795 O O . SER A 1 101 ? 36.107 22.996 -7.271 1.00 50.50 101 SER A O 1
ATOM 797 N N . THR A 1 102 ? 35.825 23.754 -9.358 1.00 45.12 102 THR A N 1
ATOM 798 C CA . THR A 1 102 ? 37.196 24.215 -9.670 1.00 45.12 102 THR A CA 1
ATOM 799 C C . THR A 1 102 ? 37.049 24.791 -11.087 1.00 45.12 102 THR A C 1
ATOM 801 O O . THR A 1 102 ? 36.588 24.069 -11.966 1.00 45.12 102 THR A O 1
ATOM 804 N N . ASP A 1 103 ? 37.214 26.066 -11.422 1.00 40.75 103 ASP A N 1
ATOM 805 C CA . ASP A 1 103 ? 37.897 27.213 -10.834 1.00 40.75 103 ASP A CA 1
ATOM 806 C C . ASP A 1 103 ? 37.231 28.495 -11.348 1.00 40.75 103 ASP A C 1
ATOM 808 O O . ASP A 1 103 ? 36.792 28.512 -12.497 1.00 40.75 103 ASP A O 1
ATOM 812 N N . SER A 1 104 ? 37.239 29.565 -10.543 1.00 39.69 104 SER A N 1
ATOM 813 C CA . SER A 1 104 ? 37.691 30.902 -10.976 1.00 39.69 104 SER A CA 1
ATOM 814 C C . SER A 1 104 ? 37.418 31.946 -9.884 1.00 39.69 104 SER A C 1
ATOM 816 O O . SER A 1 104 ? 36.440 32.688 -9.953 1.00 39.69 104 SER A O 1
ATOM 818 N N . PHE A 1 105 ? 38.297 32.032 -8.882 1.00 37.97 105 PHE A N 1
ATOM 819 C CA . PHE A 1 105 ? 38.556 33.308 -8.211 1.00 37.97 105 PHE A CA 1
ATOM 820 C C . PHE A 1 105 ? 39.808 33.897 -8.858 1.00 37.97 105 PHE A C 1
ATOM 822 O O . PHE A 1 105 ? 40.930 33.483 -8.574 1.00 37.97 105 PHE A O 1
ATOM 829 N N . SER A 1 106 ? 39.594 34.824 -9.791 1.00 39.12 106 SER A N 1
ATOM 830 C CA . SER A 1 106 ? 40.660 35.657 -10.337 1.00 39.12 106 SER A CA 1
ATOM 831 C C . SER A 1 106 ? 41.151 36.604 -9.247 1.00 39.12 106 SER A C 1
ATOM 833 O O . SER A 1 106 ? 40.385 37.406 -8.718 1.00 39.12 106 SER A O 1
ATOM 835 N N . ALA A 1 107 ? 42.442 36.509 -8.939 1.00 45.38 107 ALA A N 1
ATOM 836 C CA . ALA A 1 107 ? 43.194 37.574 -8.299 1.00 45.38 107 ALA A CA 1
ATOM 837 C C . ALA A 1 107 ? 43.284 38.771 -9.262 1.00 45.38 107 ALA A C 1
ATOM 839 O O . ALA A 1 107 ? 43.636 38.592 -10.429 1.00 45.38 107 ALA A O 1
ATOM 840 N N . GLY A 1 108 ? 42.974 39.974 -8.779 1.00 35.62 108 GLY A N 1
ATOM 841 C CA . GLY A 1 108 ? 43.146 41.207 -9.546 1.00 35.62 108 GLY A CA 1
ATOM 842 C C . GLY A 1 108 ? 42.461 42.418 -8.914 1.00 35.62 108 GLY A C 1
ATOM 843 O O . GLY A 1 108 ? 41.267 42.599 -9.100 1.00 35.62 108 GLY A O 1
ATOM 844 N N . ASP A 1 109 ? 43.268 43.222 -8.216 1.00 39.25 109 ASP A N 1
ATOM 845 C CA . ASP A 1 109 ? 43.112 44.652 -7.903 1.00 39.25 109 ASP A CA 1
ATOM 846 C C . ASP A 1 109 ? 41.911 45.163 -7.085 1.00 39.25 109 ASP A C 1
ATOM 848 O O . ASP A 1 109 ? 40.800 45.314 -7.581 1.00 39.25 109 ASP A O 1
ATOM 852 N N . ALA A 1 110 ? 42.198 45.642 -5.865 1.00 40.50 110 ALA A N 1
ATOM 853 C CA . ALA A 1 110 ? 42.307 47.089 -5.627 1.00 40.50 110 ALA A CA 1
ATOM 854 C C . ALA A 1 110 ? 42.846 47.406 -4.213 1.00 40.50 110 ALA A C 1
ATOM 856 O O . ALA A 1 110 ? 42.417 46.846 -3.207 1.00 40.50 110 ALA A O 1
ATOM 857 N N . LEU A 1 111 ? 43.808 48.332 -4.185 1.00 44.31 111 LEU A N 1
ATOM 858 C CA . LEU A 1 111 ? 44.463 48.971 -3.039 1.00 44.31 111 LEU A CA 1
ATOM 859 C C . LEU A 1 111 ? 43.510 49.768 -2.130 1.00 44.31 111 LEU A C 1
ATOM 861 O O . LEU A 1 111 ? 42.502 50.276 -2.604 1.00 44.31 111 LEU A O 1
ATOM 865 N N . VAL A 1 112 ? 43.935 49.955 -0.870 1.00 46.50 112 VAL A N 1
ATOM 866 C CA . VAL A 1 112 ? 43.952 51.180 -0.017 1.00 46.50 112 VAL A CA 1
ATOM 867 C C . VAL A 1 112 ? 43.938 50.661 1.433 1.00 46.50 112 VAL A C 1
ATOM 869 O O . VAL A 1 112 ? 42.954 50.111 1.900 1.00 46.50 112 VAL A O 1
ATOM 872 N N . GLY A 1 113 ? 45.061 50.597 2.148 1.00 43.09 113 GLY A N 1
ATOM 873 C CA . GLY A 1 113 ? 45.784 51.758 2.652 1.00 43.09 113 GLY A CA 1
ATOM 874 C C . GLY A 1 113 ? 45.130 52.237 3.945 1.00 43.09 113 GLY A C 1
ATOM 875 O O . GLY A 1 113 ? 44.235 53.051 3.856 1.00 43.09 113 GLY A O 1
ATOM 876 N N . HIS A 1 114 ? 45.566 51.749 5.112 1.00 45.19 114 HIS A N 1
ATOM 877 C CA . HIS A 1 114 ? 45.557 52.499 6.377 1.00 45.19 114 HIS A CA 1
ATOM 878 C C . HIS A 1 114 ? 46.427 51.783 7.418 1.00 45.19 114 HIS A C 1
ATOM 880 O O . HIS A 1 114 ? 46.102 50.709 7.917 1.00 45.19 114 HIS A O 1
ATOM 886 N N . SER A 1 115 ? 47.559 52.414 7.723 1.00 43.06 115 SER A N 1
ATOM 887 C CA . SER A 1 115 ? 48.386 52.144 8.893 1.00 43.06 115 SER A CA 1
ATOM 8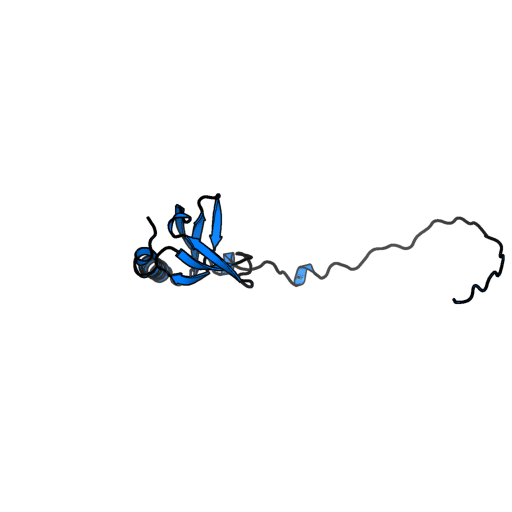88 C C . SER A 1 115 ? 47.568 52.314 10.173 1.00 43.06 115 SER A C 1
ATOM 890 O O . SER A 1 115 ? 46.879 53.323 10.324 1.00 43.06 115 SER A O 1
ATOM 892 N N . LEU A 1 116 ? 47.711 51.389 11.124 1.00 51.19 116 LEU A N 1
ATOM 893 C CA . LEU A 1 116 ? 47.326 51.616 12.516 1.00 51.19 116 LEU A CA 1
ATOM 894 C C . LEU A 1 116 ? 48.560 51.483 13.425 1.00 51.19 116 LEU A C 1
ATOM 896 O O . LEU A 1 116 ? 49.345 50.548 13.250 1.00 51.19 116 LEU A O 1
ATOM 900 N N . PRO A 1 117 ? 48.764 52.430 14.359 1.00 48.12 117 PRO A N 1
ATOM 901 C CA . PRO A 1 117 ? 49.896 52.446 15.274 1.00 48.12 117 PRO A CA 1
ATOM 902 C C . PRO A 1 117 ? 49.691 51.479 16.447 1.00 48.12 117 PRO A C 1
ATOM 904 O O . PRO A 1 117 ? 48.567 51.169 16.838 1.00 48.12 117 PRO A O 1
ATOM 907 N N . GLY A 1 118 ? 50.807 51.026 17.018 1.00 44.56 118 GLY A N 1
ATOM 908 C CA . GLY A 1 118 ? 50.835 50.168 18.199 1.00 44.56 118 GLY A CA 1
ATOM 909 C C . GLY A 1 118 ? 50.377 50.859 19.487 1.00 44.56 118 GLY A C 1
ATOM 910 O O . GLY A 1 118 ? 50.507 52.072 19.640 1.00 44.56 118 GLY A O 1
ATOM 911 N N . SER A 1 119 ? 49.865 50.050 20.417 1.00 48.16 119 SER A N 1
ATOM 912 C CA . SER A 1 119 ? 49.697 50.277 21.868 1.00 48.16 119 SER A CA 1
ATOM 913 C C . SER A 1 119 ? 48.669 49.264 22.375 1.00 48.16 119 SER A C 1
ATOM 915 O O . 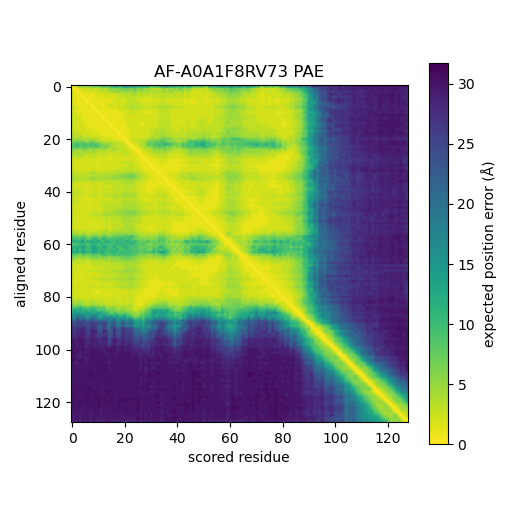SER A 1 119 ? 47.706 48.991 21.676 1.00 48.16 119 SER A O 1
ATOM 917 N N . ASN A 1 120 ? 48.723 48.689 23.567 1.00 47.03 120 ASN A N 1
ATOM 918 C CA . ASN A 1 120 ? 49.727 48.581 24.614 1.00 47.03 120 ASN A CA 1
ATOM 919 C C . ASN A 1 120 ? 49.215 47.451 25.533 1.00 47.03 120 ASN A C 1
ATOM 921 O O . ASN A 1 120 ? 48.037 47.092 25.489 1.00 47.03 120 ASN A O 1
ATOM 925 N N . ALA A 1 121 ? 50.099 46.904 26.355 1.00 51.53 121 ALA A N 1
ATOM 926 C CA . ALA A 1 121 ? 49.802 45.872 27.337 1.00 51.53 121 ALA A CA 1
ATOM 927 C C . ALA A 1 121 ? 48.804 46.320 28.430 1.00 51.53 121 ALA A C 1
ATOM 929 O O . ALA A 1 121 ? 48.769 47.488 28.814 1.00 51.53 121 ALA A O 1
ATOM 930 N N . GLY A 1 122 ? 48.065 45.351 28.978 1.00 43.25 122 GLY A N 1
ATOM 931 C CA . GLY A 1 122 ? 47.246 45.463 30.193 1.00 43.25 122 GLY A CA 1
ATOM 932 C C . GLY A 1 122 ? 46.087 44.458 30.141 1.00 43.25 122 GLY A C 1
ATOM 933 O O . GLY A 1 122 ? 45.373 44.416 29.151 1.00 43.25 122 GLY A O 1
ATOM 934 N N . GLY A 1 123 ? 45.836 43.591 31.115 1.00 47.03 123 GLY A N 1
ATOM 935 C CA . GLY A 1 123 ? 46.433 43.406 32.427 1.00 47.03 123 GLY A CA 1
ATOM 936 C C . GLY A 1 123 ? 45.915 42.100 33.039 1.00 47.03 123 GLY A C 1
ATOM 937 O O . GLY A 1 123 ? 44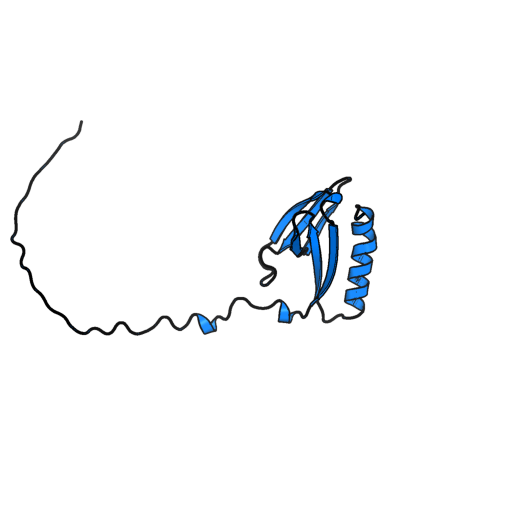.882 41.565 32.634 1.00 47.03 123 GLY A O 1
ATOM 938 N N . GLU A 1 124 ? 46.688 41.591 33.991 1.00 50.22 124 GLU A N 1
ATOM 939 C CA . GLU A 1 124 ? 46.370 40.469 34.870 1.00 50.22 124 GLU A CA 1
ATOM 940 C C . GLU A 1 124 ? 45.103 40.714 35.707 1.00 50.22 124 GLU A C 1
ATOM 942 O O . GLU A 1 124 ? 44.849 41.828 36.164 1.00 50.22 124 GLU A O 1
ATOM 947 N N . GLY A 1 125 ? 44.347 39.642 35.966 1.00 51.62 125 GLY A N 1
ATOM 948 C CA . GLY A 1 125 ? 43.142 39.650 36.799 1.00 51.62 125 GLY A CA 1
ATOM 949 C C . GLY A 1 125 ? 42.775 38.258 37.329 1.00 51.62 125 GLY A C 1
ATOM 950 O O . GLY A 1 125 ? 41.825 37.643 36.863 1.00 51.62 125 GLY A O 1
ATOM 951 N N . LYS A 1 126 ? 43.601 37.781 38.267 1.00 53.06 126 LYS A N 1
ATOM 952 C CA . LYS A 1 126 ? 43.405 36.791 39.357 1.00 53.06 126 LYS A CA 1
ATOM 953 C C . LYS A 1 126 ? 41.924 36.504 39.723 1.00 53.06 126 LYS A C 1
ATOM 955 O O . LYS A 1 126 ? 41.181 37.448 39.953 1.00 53.06 126 LYS A O 1
ATOM 960 N N . VAL A 1 127 ? 41.407 35.274 39.605 1.00 50.38 127 VAL A N 1
ATOM 961 C CA . VAL A 1 127 ? 41.296 34.189 40.624 1.00 50.38 127 VAL A CA 1
ATOM 962 C C . VAL A 1 127 ? 40.918 34.660 42.039 1.00 50.38 127 VAL A C 1
ATOM 964 O O . VAL A 1 127 ? 41.803 35.022 42.808 1.00 50.38 127 VAL A O 1
ATOM 967 N N . ASP A 1 128 ? 39.619 34.666 42.350 1.00 60.22 128 ASP A N 1
ATOM 968 C CA . ASP A 1 128 ? 38.958 33.882 43.421 1.00 60.22 128 ASP A CA 1
ATOM 969 C C . ASP A 1 128 ? 37.430 34.082 43.359 1.00 60.22 128 ASP A C 1
ATOM 971 O O . ASP A 1 128 ? 36.988 35.238 43.153 1.00 60.22 128 ASP A O 1
#

pLDDT: mean 76.38, std 21.54, range [35.62, 97.62]

Radius of gyration: 29.54 Å; Cα contacts (8 Å, |Δi|>4): 164; chains: 1; bounding box: 64×65×60 Å

Secondary structure (DSSP, 8-state):
---HHIIIIIHHHHHHHHHHHTTTSEEEEEEEETTS-EEEEEEEEEE-SSEEEEEEESSTTT---EEEEEEEGGGEEEEEEEEE-TTTT--S--TTTT------------------------------

Foldseek 3Di:
DCALVCQVPVVVVVLVVVCVVPVQWDKWKWFQFPVRDIFGFPDWPDHDHFKTKTWTQPDQLASPDTDIDIGGSVRGPDIDIDTHHPVSSDDPDDVVVVPPPDDDPDDDDDDDDDDDDDDDDDDDDDDD

Nearest PDB structures (foldseek):
  9bxa-assembly1_G  TM=4.780E-01  e=6.890E-01  Bacillus sp. (in: firmicutes)
  5vta-assembly2_B  TM=6.876E-01  e=2.328E+00  Rattus norvegicus
  2onc-assembly3_C-3  TM=6.651E-01  e=7.401E+00  Homo sapiens
  8eey-assembly1_E  TM=3.543E-01  e=2.190E+00  Desulfonema ishimotonii